Protein AF-A0A7J5AER9-F1 (afdb_monomer_lite)

Radius of gyration: 20.45 Å; chains: 1; bounding box: 44×21×61 Å

pLDDT: mean 78.93, std 14.75, range [48.59, 98.06]

Secondary structure (DSSP, 8-state):
-HHHHHHHHHHHHHHHT------EEEEE-B-TTT--B-TTPEEEEEEEEEEEEETTEEEEEEEEEEEE--TTSEEEEE---

Organism: NCBI:txid426481

Foldseek 3Di:
DVVVVVVVVVVVVVVVPPPPDKDKDKDFDADPPPRAGDFFDKDKDFQQFAFDCDPNDTDTGRDIDIWTAHPRRMTMDIRHD

Sequence (81 aa):
MKYKKLFIGILISFVLTSCDCWLTIDGKVIDSDTKEPIEKVKLEFLNVRSTEIINSTVSSEEVNRIFSTDSIGLFVMSSDN

Structure (mmCIF, N/CA/C/O backbone):
data_AF-A0A7J5AER9-F1
#
_entry.id   AF-A0A7J5AER9-F1
#
loop_
_atom_site.group_PDB
_atom_site.id
_atom_site.type_symbol
_atom_site.label_atom_id
_atom_site.label_alt_id
_atom_site.label_comp_id
_atom_site.label_asym_id
_atom_site.label_entity_id
_atom_site.label_seq_id
_atom_site.pdbx_PDB_ins_code
_atom_site.Cartn_x
_atom_site.Cartn_y
_atom_site.Cartn_z
_atom_site.occupancy
_atom_site.B_iso_or_equiv
_atom_site.auth_seq_id
_atom_site.auth_comp_id
_atom_site.auth_asym_id
_atom_site.auth_atom_id
_atom_site.pdbx_PDB_model_num
ATOM 1 N N . MET A 1 1 ? 16.817 12.367 -51.095 1.00 56.22 1 MET A N 1
ATOM 2 C CA . MET A 1 1 ? 15.521 12.245 -50.379 1.00 56.22 1 MET A CA 1
ATOM 3 C C . MET A 1 1 ? 15.204 10.837 -49.838 1.00 56.22 1 MET A C 1
ATOM 5 O O . MET A 1 1 ? 14.377 10.745 -48.942 1.00 56.22 1 MET A O 1
ATOM 9 N N . LYS A 1 2 ? 15.844 9.751 -50.320 1.00 55.16 2 LYS A N 1
ATOM 10 C CA . LYS A 1 2 ? 15.614 8.368 -49.833 1.00 55.16 2 LYS A CA 1
ATOM 11 C C . LYS A 1 2 ? 16.134 8.110 -48.406 1.00 55.16 2 LYS A C 1
ATOM 13 O O . LYS A 1 2 ? 15.419 7.535 -47.598 1.00 55.16 2 LYS A O 1
ATOM 18 N N . TYR A 1 3 ? 17.320 8.619 -48.067 1.00 63.38 3 TYR A N 1
ATOM 19 C CA . TYR A 1 3 ? 17.961 8.372 -46.765 1.00 63.38 3 TYR A CA 1
ATOM 20 C C . TYR A 1 3 ? 17.260 9.065 -45.583 1.00 63.38 3 TYR A C 1
ATOM 22 O O . TYR A 1 3 ? 17.205 8.509 -44.496 1.00 63.38 3 TYR A O 1
ATOM 30 N N . LYS A 1 4 ? 16.636 10.235 -45.803 1.00 61.75 4 LYS A N 1
ATOM 31 C CA . LYS A 1 4 ? 15.860 10.949 -44.766 1.00 61.75 4 LYS A CA 1
ATOM 32 C C . LYS A 1 4 ? 14.694 10.110 -44.226 1.00 61.75 4 LYS A C 1
ATOM 34 O O . LYS A 1 4 ? 14.450 10.117 -43.028 1.00 61.75 4 LYS A O 1
ATOM 39 N N . LYS A 1 5 ? 14.001 9.369 -45.100 1.00 70.81 5 LYS A N 1
ATOM 40 C CA . LYS A 1 5 ? 12.893 8.483 -44.703 1.00 70.81 5 LYS A CA 1
ATOM 41 C C . LYS A 1 5 ? 13.387 7.257 -43.926 1.00 70.81 5 LYS A C 1
ATOM 43 O O . LYS A 1 5 ? 12.716 6.830 -42.998 1.00 70.81 5 LYS A O 1
ATOM 48 N N . LEU A 1 6 ? 14.573 6.747 -44.269 1.00 75.00 6 LEU A N 1
ATOM 49 C CA . LEU A 1 6 ? 15.221 5.642 -43.557 1.00 75.00 6 LEU A CA 1
ATOM 50 C C . LEU A 1 6 ? 15.610 6.047 -42.125 1.00 75.00 6 LEU A C 1
ATOM 52 O O . LEU A 1 6 ? 15.292 5.334 -4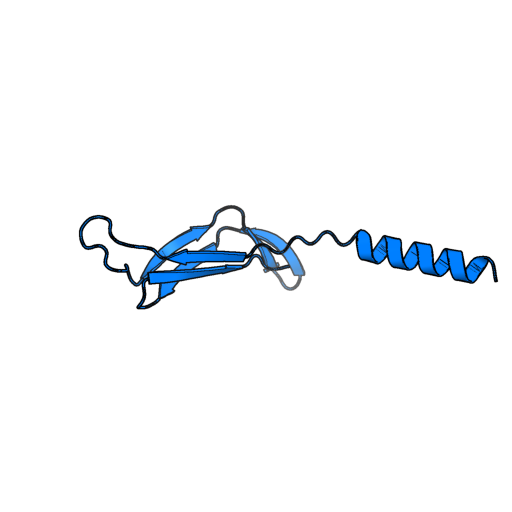1.183 1.00 75.00 6 LEU A O 1
ATOM 56 N N . PHE A 1 7 ? 16.224 7.224 -41.956 1.00 76.25 7 PHE A N 1
ATOM 57 C CA . PHE A 1 7 ? 16.589 7.755 -40.637 1.00 76.25 7 PHE A CA 1
ATOM 58 C C . PHE A 1 7 ? 15.373 7.976 -39.731 1.00 76.25 7 PHE A C 1
ATOM 60 O O . PHE A 1 7 ? 15.421 7.635 -38.555 1.00 76.25 7 PHE A O 1
ATOM 67 N N . ILE A 1 8 ? 14.274 8.494 -40.285 1.00 79.06 8 ILE A N 1
ATOM 68 C CA . ILE A 1 8 ? 13.011 8.659 -39.553 1.00 79.06 8 ILE A CA 1
ATOM 69 C C . ILE A 1 8 ? 12.443 7.299 -39.126 1.00 79.06 8 ILE A C 1
ATOM 71 O O . ILE A 1 8 ? 12.023 7.153 -37.984 1.00 79.06 8 ILE A O 1
ATOM 75 N N . GLY A 1 9 ? 12.476 6.291 -40.005 1.00 76.94 9 GLY A N 1
ATOM 76 C CA . GLY A 1 9 ? 12.021 4.937 -39.671 1.00 76.94 9 GLY A CA 1
ATOM 77 C C . GLY A 1 9 ? 12.842 4.278 -38.556 1.00 76.94 9 GLY A C 1
ATOM 78 O O . GLY A 1 9 ? 12.275 3.635 -37.675 1.00 76.94 9 GLY A O 1
ATOM 79 N N . ILE A 1 10 ? 14.161 4.489 -38.550 1.00 79.88 10 ILE A N 1
ATOM 80 C CA . ILE A 1 10 ? 15.059 3.995 -37.496 1.00 79.88 10 ILE A CA 1
ATOM 81 C C . ILE A 1 10 ? 14.767 4.697 -36.162 1.00 79.88 10 ILE A C 1
ATOM 83 O O . ILE A 1 10 ? 14.617 4.028 -35.146 1.00 79.88 10 ILE A O 1
ATOM 87 N N . LEU A 1 11 ? 14.615 6.024 -36.168 1.00 73.12 11 LEU A N 1
ATOM 88 C CA . LEU A 1 11 ? 14.271 6.807 -34.974 1.00 73.12 11 LEU A CA 1
ATOM 89 C C . LEU A 1 11 ? 12.936 6.375 -34.358 1.00 73.12 11 LEU A C 1
ATOM 91 O O . LEU A 1 11 ? 12.860 6.171 -33.152 1.00 73.12 11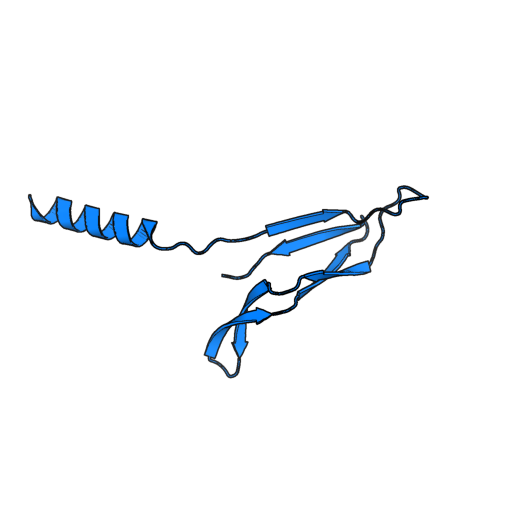 LEU A O 1
ATOM 95 N N . ILE A 1 12 ? 11.905 6.184 -35.184 1.00 71.94 12 ILE A N 1
ATOM 96 C CA . ILE A 1 12 ? 10.597 5.701 -34.724 1.00 71.94 12 ILE A CA 1
ATOM 97 C C . ILE A 1 12 ? 10.718 4.289 -34.141 1.00 71.94 12 ILE A C 1
ATOM 99 O O . ILE A 1 12 ? 10.114 4.005 -33.113 1.00 71.94 12 ILE A O 1
ATOM 103 N N . SER A 1 13 ? 11.530 3.422 -34.753 1.00 68.38 13 SER A N 1
ATOM 104 C CA . SER A 1 13 ? 11.751 2.066 -34.240 1.00 68.38 13 SER A CA 1
ATOM 105 C C . SER A 1 13 ? 12.406 2.086 -32.857 1.00 68.38 13 SER A C 1
ATOM 107 O O . SER A 1 13 ? 11.932 1.387 -31.974 1.00 68.38 13 SER A O 1
ATOM 109 N N . PHE A 1 14 ? 13.417 2.933 -32.631 1.00 64.31 14 PHE A N 1
ATOM 110 C CA . PHE A 1 14 ? 14.060 3.063 -31.316 1.00 64.31 14 PHE A CA 1
ATOM 111 C C . PHE A 1 14 ? 13.113 3.588 -30.228 1.00 64.31 14 PHE A C 1
ATOM 113 O O . PHE A 1 14 ? 13.151 3.096 -29.102 1.00 64.31 14 PHE A O 1
ATOM 120 N N . VAL A 1 15 ? 12.238 4.544 -30.563 1.00 62.72 15 VAL A N 1
ATOM 121 C CA . VAL A 1 15 ? 11.235 5.082 -29.624 1.00 62.72 15 VAL A CA 1
ATOM 122 C C . VAL A 1 15 ? 10.167 4.039 -29.283 1.00 62.72 15 VAL A C 1
ATOM 124 O O . VAL A 1 15 ? 9.702 3.983 -28.153 1.00 62.72 15 VAL A O 1
ATOM 127 N N . LEU A 1 16 ? 9.789 3.185 -30.236 1.00 60.00 16 LEU A N 1
ATOM 128 C CA . LEU A 1 16 ? 8.801 2.127 -30.005 1.00 60.00 16 LEU A CA 1
ATOM 129 C C . LEU A 1 16 ? 9.378 0.898 -29.282 1.00 60.00 16 LEU A C 1
ATOM 131 O O . LEU A 1 16 ? 8.609 0.073 -28.801 1.00 60.00 16 LEU A O 1
ATOM 135 N N . THR A 1 17 ? 10.707 0.754 -29.211 1.00 60.56 17 THR A N 1
ATOM 136 C CA . THR A 1 17 ? 11.369 -0.366 -28.518 1.00 60.56 17 THR A CA 1
ATOM 137 C C . THR A 1 17 ? 11.662 -0.119 -27.038 1.00 60.56 17 THR A C 1
ATOM 139 O O . THR A 1 17 ? 12.044 -1.064 -26.352 1.00 60.56 17 THR A O 1
ATOM 142 N N . SER A 1 18 ? 11.493 1.103 -26.518 1.00 58.31 18 SER A N 1
ATOM 143 C CA . SER A 1 18 ? 11.606 1.348 -25.074 1.00 58.31 18 SER A CA 1
ATOM 144 C C . SER A 1 18 ? 10.315 0.907 -24.373 1.00 58.31 18 SER A C 1
ATOM 146 O O . SER A 1 18 ? 9.413 1.708 -24.137 1.00 58.31 18 SER A O 1
ATOM 148 N N . CYS A 1 19 ? 10.206 -0.392 -24.093 1.00 59.94 19 CYS A N 1
ATOM 149 C CA . CYS A 1 19 ? 9.115 -0.997 -23.324 1.00 59.94 19 CYS A CA 1
ATOM 150 C C . CYS A 1 19 ? 9.407 -0.966 -21.816 1.00 59.94 19 CYS A C 1
ATOM 152 O O . CYS A 1 19 ? 9.331 -2.001 -21.151 1.00 59.94 19 CYS A O 1
ATOM 154 N N . ASP A 1 20 ? 9.736 0.202 -21.270 1.00 61.34 20 ASP A N 1
ATOM 155 C CA . ASP A 1 20 ? 9.758 0.357 -19.819 1.00 61.34 20 ASP A CA 1
ATOM 156 C C . ASP A 1 20 ? 8.308 0.551 -19.358 1.00 61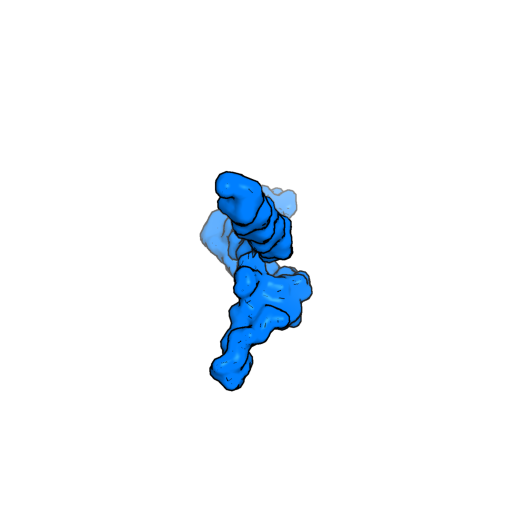.34 20 ASP A C 1
ATOM 158 O O . ASP A 1 20 ? 7.709 1.620 -19.493 1.00 61.34 20 ASP A O 1
ATOM 162 N N . CYS A 1 21 ? 7.680 -0.541 -18.922 1.00 68.56 21 CYS A N 1
ATOM 163 C CA . CYS A 1 21 ? 6.314 -0.512 -18.416 1.00 68.56 21 CYS A CA 1
ATOM 164 C C . CYS A 1 21 ? 6.313 0.027 -16.984 1.00 68.56 21 CYS A C 1
ATOM 166 O O . CYS A 1 21 ? 6.668 -0.692 -16.052 1.00 68.56 21 CYS A O 1
ATOM 168 N N . TRP A 1 22 ? 5.879 1.274 -16.805 1.00 73.44 22 TRP A N 1
ATOM 169 C CA . TRP A 1 22 ? 5.611 1.825 -15.478 1.00 73.44 22 TRP A CA 1
ATOM 170 C C . TRP A 1 22 ? 4.334 1.221 -14.902 1.00 73.44 22 TRP A C 1
ATOM 172 O O . TRP A 1 22 ? 3.281 1.230 -15.544 1.00 73.44 22 TRP A O 1
ATOM 182 N N . LEU A 1 23 ? 4.434 0.709 -13.680 1.00 75.25 23 LEU A N 1
ATOM 183 C CA . LEU A 1 23 ? 3.318 0.193 -12.909 1.00 75.25 23 LEU A CA 1
ATOM 184 C C . LEU A 1 23 ? 3.049 1.137 -11.738 1.00 75.25 23 LEU A C 1
ATOM 186 O O . LEU A 1 23 ? 3.933 1.402 -10.926 1.00 75.25 23 LEU A O 1
ATOM 190 N N . THR A 1 24 ? 1.811 1.602 -11.624 1.00 85.19 24 THR A N 1
ATOM 191 C CA . THR A 1 24 ? 1.319 2.307 -10.438 1.00 85.19 24 THR A CA 1
ATOM 192 C C . THR A 1 24 ? 0.130 1.535 -9.887 1.00 85.19 24 THR A C 1
ATOM 194 O O . THR A 1 24 ? -0.759 1.143 -10.643 1.00 85.19 24 THR A O 1
ATOM 197 N N . ILE A 1 25 ? 0.135 1.292 -8.579 1.00 87.31 25 ILE A N 1
ATOM 198 C CA . ILE A 1 25 ? -0.934 0.625 -7.839 1.00 87.31 25 ILE A CA 1
ATOM 199 C C . ILE A 1 25 ? -1.373 1.557 -6.716 1.00 87.31 25 ILE A C 1
ATOM 201 O O . ILE A 1 25 ? -0.609 1.827 -5.790 1.00 87.31 25 ILE A O 1
ATOM 205 N N . ASP A 1 26 ? -2.616 2.011 -6.768 1.00 92.50 26 ASP A N 1
ATOM 206 C CA . ASP A 1 26 ? -3.270 2.731 -5.683 1.00 92.50 26 ASP A CA 1
ATOM 207 C C . ASP A 1 26 ? -4.459 1.938 -5.134 1.00 92.50 26 ASP A C 1
ATOM 209 O O . ASP A 1 26 ? -5.045 1.081 -5.801 1.00 92.50 26 ASP A O 1
ATOM 213 N N . GLY A 1 27 ? -4.797 2.191 -3.875 1.00 94.44 27 GLY A N 1
ATOM 214 C CA . GLY A 1 27 ? -5.922 1.526 -3.241 1.00 94.44 27 GLY A CA 1
ATOM 215 C C . GLY A 1 27 ? -6.205 2.036 -1.840 1.00 94.44 27 GLY A C 1
ATOM 216 O O . GLY A 1 27 ? -5.490 2.875 -1.293 1.00 94.44 27 GLY A O 1
ATOM 217 N N . LYS A 1 28 ? -7.281 1.510 -1.253 1.00 96.62 28 LYS A N 1
ATOM 218 C CA . LYS A 1 28 ? -7.737 1.863 0.092 1.00 96.62 28 LYS A CA 1
ATOM 219 C C . LYS A 1 28 ? -7.938 0.606 0.924 1.00 96.62 28 LYS A C 1
ATOM 221 O O . LYS A 1 28 ? -8.623 -0.316 0.485 1.00 96.62 28 LYS A O 1
ATOM 226 N N . VAL A 1 29 ? -7.374 0.582 2.126 1.00 96.94 29 VAL A N 1
ATOM 227 C CA . VAL A 1 29 ? -7.581 -0.504 3.088 1.00 96.94 29 VAL A CA 1
ATOM 228 C C . VAL A 1 29 ? -8.716 -0.115 4.029 1.00 96.94 29 VAL A C 1
ATOM 230 O O . VAL A 1 29 ? -8.659 0.920 4.694 1.00 96.94 29 VAL A O 1
ATOM 233 N N . ILE A 1 30 ? -9.761 -0.940 4.052 1.00 97.25 30 ILE A N 1
ATOM 234 C CA . ILE A 1 30 ? -10.994 -0.708 4.809 1.00 97.25 30 ILE A CA 1
ATOM 235 C C . ILE A 1 30 ? -11.247 -1.927 5.691 1.00 97.25 30 ILE A C 1
ATOM 237 O O . ILE A 1 30 ? -11.155 -3.062 5.221 1.00 97.25 30 ILE A O 1
ATOM 241 N N . ASP A 1 31 ? -11.583 -1.687 6.952 1.00 96.75 31 ASP A N 1
ATOM 242 C CA . ASP A 1 31 ? -11.989 -2.729 7.886 1.00 96.75 31 ASP A CA 1
ATOM 243 C C . ASP A 1 31 ? -13.358 -3.310 7.491 1.00 96.75 31 ASP A C 1
ATOM 245 O O . ASP A 1 31 ? -14.302 -2.587 7.148 1.00 96.75 31 ASP A O 1
ATOM 249 N N . SER A 1 32 ? -13.475 -4.641 7.494 1.00 97.12 32 SER A N 1
ATOM 250 C CA . SER A 1 32 ? -14.675 -5.316 6.991 1.00 97.12 32 SER A CA 1
ATOM 251 C C . SER A 1 32 ? -15.910 -5.064 7.844 1.00 97.12 32 SER A C 1
ATOM 253 O O . SER A 1 32 ? -17.018 -5.096 7.300 1.00 97.12 32 SER A O 1
ATOM 255 N N . ASP A 1 33 ? -15.737 -4.807 9.13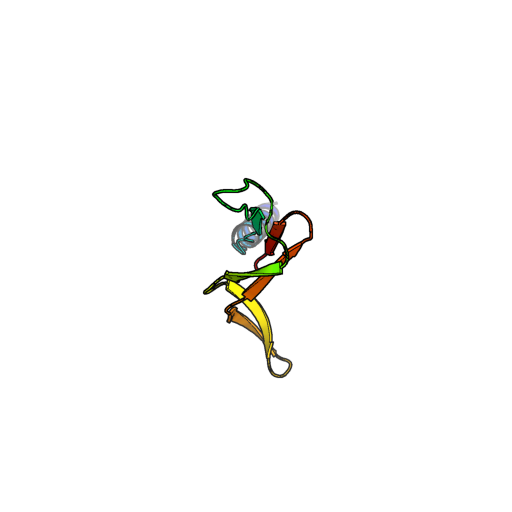4 1.00 98.06 33 ASP A N 1
ATOM 256 C CA . ASP A 1 33 ? -16.821 -4.805 10.108 1.00 98.06 33 ASP A CA 1
ATOM 257 C C . ASP A 1 33 ? -17.312 -3.377 10.337 1.00 98.06 33 ASP A C 1
ATOM 259 O O . ASP A 1 33 ? -18.506 -3.093 10.241 1.00 98.06 33 ASP A O 1
ATOM 263 N N . THR A 1 34 ? -16.375 -2.457 10.556 1.00 97.00 34 THR A N 1
ATOM 264 C CA . THR A 1 34 ? -16.644 -1.038 10.818 1.00 97.00 34 THR A CA 1
ATOM 265 C C . THR A 1 34 ? -16.868 -0.227 9.547 1.00 97.00 34 THR A C 1
ATOM 267 O O . THR A 1 34 ? -17.494 0.826 9.606 1.00 97.00 34 THR A O 1
ATOM 270 N N . LYS A 1 35 ? -16.389 -0.715 8.393 1.00 96.94 35 LYS A N 1
ATOM 271 C CA . LYS A 1 35 ? -16.338 0.027 7.118 1.00 96.94 35 LYS A CA 1
ATOM 272 C C . LYS A 1 35 ? -15.481 1.295 7.169 1.00 96.94 35 LYS A C 1
ATOM 274 O O . LYS A 1 35 ? -15.521 2.092 6.230 1.00 96.94 35 LYS A O 1
ATOM 279 N N . GLU A 1 36 ? -14.673 1.451 8.213 1.00 97.44 36 GLU A N 1
ATOM 280 C CA . GLU A 1 36 ? -13.768 2.580 8.381 1.00 97.44 36 GLU A CA 1
ATOM 281 C C . GLU A 1 36 ? -12.396 2.300 7.739 1.00 97.44 36 GLU A C 1
ATOM 283 O O . GLU A 1 36 ? -11.984 1.139 7.614 1.00 97.44 36 GLU A O 1
ATOM 288 N N . PRO A 1 37 ? -11.662 3.338 7.300 1.00 97.31 37 PRO A N 1
ATOM 289 C CA . PRO A 1 37 ? -10.314 3.166 6.778 1.00 97.31 37 PRO A CA 1
ATOM 290 C C . PRO A 1 37 ? -9.321 2.745 7.864 1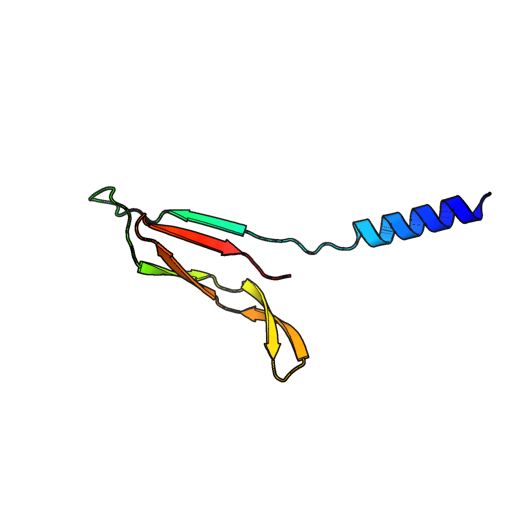.00 97.31 37 PRO A C 1
ATOM 292 O O . PRO A 1 37 ? -9.390 3.221 8.996 1.00 97.31 37 PRO A O 1
ATOM 295 N N . ILE A 1 38 ? -8.346 1.912 7.496 1.00 96.81 38 ILE A N 1
ATOM 296 C CA . ILE A 1 38 ? -7.285 1.495 8.418 1.00 96.81 38 ILE A CA 1
ATOM 297 C C . ILE A 1 38 ? -6.012 2.300 8.140 1.00 96.81 38 ILE A C 1
ATOM 299 O O . ILE A 1 38 ? -5.388 2.160 7.086 1.00 96.81 38 ILE A O 1
ATOM 303 N N . GLU A 1 39 ? -5.613 3.132 9.099 1.00 96.00 39 GLU A N 1
ATOM 304 C CA . GLU A 1 39 ? -4.370 3.911 9.068 1.00 96.00 39 GLU A CA 1
ATOM 305 C C . GLU A 1 39 ? -3.147 3.033 9.416 1.00 96.00 39 GLU A C 1
ATOM 307 O O . GLU A 1 39 ? -3.245 2.109 10.227 1.00 96.00 39 GLU A O 1
ATOM 312 N N . LYS A 1 40 ? -1.970 3.350 8.846 1.00 93.38 40 LYS A N 1
ATOM 313 C CA . LYS A 1 40 ? -0.669 2.716 9.157 1.00 93.38 40 LYS A CA 1
ATOM 314 C C . LYS A 1 40 ? -0.598 1.206 8.890 1.00 93.38 40 LYS A C 1
ATOM 316 O O . LYS A 1 40 ? 0.278 0.523 9.428 1.00 93.38 40 LYS A O 1
ATOM 321 N N . VAL A 1 41 ? -1.457 0.673 8.023 1.00 95.06 41 VAL A N 1
ATOM 322 C CA . VAL A 1 41 ? -1.323 -0.706 7.533 1.00 95.06 41 VAL A CA 1
ATOM 323 C C . VAL A 1 41 ? -0.068 -0.798 6.691 1.00 95.06 41 VAL A C 1
ATOM 325 O O . VAL A 1 41 ? 0.095 -0.015 5.762 1.00 95.06 41 VAL A O 1
ATOM 328 N N . LYS A 1 42 ? 0.797 -1.768 6.987 1.00 94.56 42 LYS A N 1
ATOM 329 C CA . LYS A 1 42 ? 1.967 -2.067 6.161 1.00 94.56 42 LYS A CA 1
ATOM 330 C C . LYS A 1 42 ? 1.569 -3.011 5.032 1.00 94.56 42 LYS A C 1
ATOM 332 O O . LYS A 1 42 ? 1.181 -4.145 5.301 1.00 94.56 42 LYS A O 1
ATOM 337 N N . LEU A 1 43 ? 1.684 -2.548 3.792 1.00 93.00 43 LEU A N 1
ATOM 338 C CA . LEU A 1 43 ? 1.520 -3.366 2.594 1.00 93.00 43 LEU A CA 1
ATOM 339 C C . LEU A 1 43 ? 2.896 -3.700 2.026 1.00 93.00 43 LEU A C 1
ATOM 341 O O . LEU A 1 43 ? 3.665 -2.790 1.719 1.00 93.00 43 LEU A O 1
ATOM 345 N N . GLU A 1 44 ? 3.194 -4.988 1.886 1.00 93.00 44 GLU A N 1
ATOM 346 C CA . GLU A 1 44 ? 4.403 -5.471 1.221 1.00 93.00 44 GLU A CA 1
ATOM 347 C C . GLU A 1 44 ? 4.066 -5.882 -0.214 1.00 93.00 44 GLU A C 1
ATOM 349 O O . GLU A 1 44 ? 3.266 -6.789 -0.448 1.00 93.00 44 GLU A O 1
ATOM 354 N N . PHE A 1 45 ? 4.683 -5.201 -1.174 1.00 87.56 45 PHE A N 1
ATOM 355 C CA . PHE A 1 45 ? 4.645 -5.571 -2.580 1.00 87.56 45 PHE A CA 1
ATOM 356 C C . PHE A 1 45 ? 5.898 -6.377 -2.891 1.00 87.56 45 PHE A C 1
ATOM 358 O O . PHE A 1 45 ? 7.015 -5.889 -2.710 1.00 87.56 45 PHE A O 1
ATOM 365 N N . LEU A 1 46 ? 5.696 -7.614 -3.336 1.00 87.00 46 LEU A N 1
ATOM 366 C CA . LEU A 1 46 ? 6.766 -8.540 -3.690 1.00 87.00 46 LEU A CA 1
ATOM 367 C C . LEU A 1 46 ? 7.185 -8.338 -5.146 1.00 87.00 46 LEU A C 1
ATOM 369 O O . LEU A 1 46 ? 6.343 -8.034 -5.993 1.00 87.00 46 LEU A O 1
ATOM 373 N N . ASN A 1 47 ? 8.463 -8.587 -5.434 1.00 80.62 47 ASN A N 1
ATOM 374 C CA . ASN A 1 47 ? 9.018 -8.616 -6.793 1.00 80.62 47 ASN A CA 1
ATOM 375 C C . ASN A 1 47 ? 8.775 -7.312 -7.577 1.00 80.62 47 ASN A C 1
ATOM 377 O O . ASN A 1 47 ? 8.425 -7.325 -8.758 1.00 80.62 47 ASN A O 1
ATOM 381 N N . VAL A 1 48 ? 8.926 -6.165 -6.910 1.00 79.25 48 VAL A N 1
ATOM 382 C CA . VAL A 1 48 ? 8.804 -4.856 -7.553 1.00 79.25 48 VAL A CA 1
ATOM 383 C C . VAL A 1 48 ? 10.129 -4.550 -8.224 1.00 79.25 48 VAL A C 1
ATOM 385 O O . VAL A 1 48 ? 11.148 -4.406 -7.550 1.00 79.25 48 VAL A O 1
ATOM 388 N N . ARG A 1 49 ? 10.126 -4.431 -9.552 1.00 72.38 49 ARG A N 1
ATOM 389 C CA . ARG A 1 49 ? 11.295 -3.937 -10.276 1.00 72.38 49 ARG A CA 1
ATOM 390 C C . ARG A 1 49 ? 11.485 -2.463 -9.926 1.00 72.38 49 ARG A C 1
ATOM 392 O O . ARG A 1 49 ? 10.588 -1.653 -10.152 1.00 72.38 49 ARG A O 1
ATOM 399 N N . SER A 1 50 ? 12.612 -2.144 -9.307 1.00 68.75 50 SER A N 1
ATOM 400 C CA . SER A 1 50 ? 12.950 -0.784 -8.904 1.00 68.75 50 SER A CA 1
ATOM 401 C C . SER A 1 50 ? 14.449 -0.582 -9.075 1.00 68.75 50 SER A C 1
ATOM 403 O O . SER A 1 50 ? 15.254 -1.503 -8.918 1.00 68.75 50 SER A O 1
ATOM 405 N N . THR A 1 51 ? 14.815 0.629 -9.467 1.00 64.56 51 THR A N 1
ATOM 406 C CA . THR A 1 51 ? 16.204 1.014 -9.650 1.00 64.56 51 THR A CA 1
ATOM 407 C C . THR A 1 51 ? 16.800 1.390 -8.303 1.00 64.56 51 THR A C 1
ATOM 409 O O . THR A 1 51 ? 16.458 2.418 -7.719 1.00 64.56 51 THR A O 1
ATOM 412 N N . GLU A 1 52 ? 17.710 0.553 -7.807 1.00 56.03 52 GLU A N 1
ATOM 413 C CA . GLU A 1 52 ? 18.451 0.825 -6.581 1.00 56.03 52 GLU A CA 1
ATOM 414 C C . GLU A 1 52 ? 19.888 1.248 -6.896 1.00 56.03 52 GLU A C 1
ATOM 416 O O . GLU A 1 52 ? 20.514 0.815 -7.866 1.00 56.03 52 GLU A O 1
ATOM 421 N N . ILE A 1 53 ? 20.424 2.140 -6.062 1.00 56.84 53 ILE A N 1
ATOM 422 C CA . ILE A 1 53 ? 21.837 2.509 -6.116 1.00 56.84 53 ILE A CA 1
ATOM 423 C C . ILE A 1 53 ? 22.574 1.568 -5.172 1.00 56.84 53 ILE A C 1
ATOM 425 O O . ILE A 1 53 ? 22.650 1.814 -3.967 1.00 56.84 53 ILE A O 1
ATOM 429 N N . ILE A 1 54 ? 23.140 0.500 -5.723 1.00 58.44 54 ILE A N 1
ATOM 430 C CA . ILE A 1 54 ? 23.953 -0.451 -4.969 1.00 58.44 54 ILE A CA 1
ATOM 431 C C . ILE A 1 54 ? 25.416 -0.151 -5.283 1.00 58.44 54 ILE A C 1
ATOM 433 O O . ILE A 1 54 ? 25.852 -0.220 -6.431 1.00 58.44 54 ILE A O 1
ATOM 437 N N . ASN A 1 55 ? 26.201 0.209 -4.264 1.00 53.25 55 ASN A N 1
ATOM 438 C CA . ASN A 1 55 ? 27.645 0.456 -4.399 1.00 53.25 55 ASN A CA 1
ATOM 439 C C . ASN A 1 55 ? 28.005 1.421 -5.548 1.00 53.25 55 ASN A C 1
ATOM 441 O O . ASN A 1 55 ? 28.917 1.158 -6.334 1.00 53.25 55 ASN A O 1
ATOM 445 N N . SER A 1 56 ? 27.269 2.532 -5.664 1.00 63.28 56 SER A N 1
ATOM 446 C CA . SER A 1 56 ? 27.467 3.559 -6.705 1.00 63.28 56 SER A CA 1
ATOM 447 C C . SER A 1 56 ? 27.221 3.081 -8.144 1.00 63.28 56 SER A C 1
ATOM 449 O O . SER A 1 56 ? 27.565 3.791 -9.088 1.00 63.28 56 SER A O 1
ATOM 451 N N . THR A 1 57 ? 26.611 1.907 -8.317 1.00 57.19 57 THR A N 1
ATOM 452 C CA . THR A 1 57 ? 26.147 1.387 -9.604 1.00 57.19 57 THR A CA 1
ATOM 453 C C . THR A 1 57 ? 24.622 1.384 -9.592 1.00 57.19 57 THR A C 1
ATOM 455 O O . THR A 1 57 ? 24.003 0.988 -8.609 1.00 57.19 57 THR A O 1
ATOM 458 N N . VAL A 1 58 ? 24.016 1.885 -10.665 1.00 60.16 58 VAL A N 1
ATOM 459 C CA . VAL A 1 58 ? 22.562 1.889 -10.840 1.00 60.16 58 VAL A CA 1
ATOM 460 C C . VAL A 1 58 ? 22.184 0.544 -11.460 1.00 60.16 58 VAL A C 1
ATOM 462 O O . VAL A 1 58 ? 22.5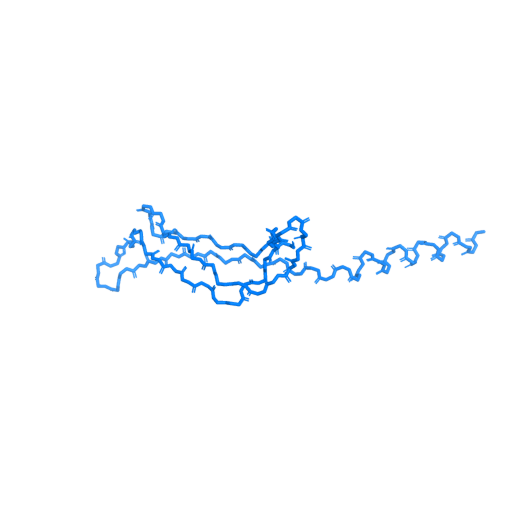14 0.305 -12.623 1.00 60.16 58 VAL A O 1
ATOM 465 N N . SER A 1 59 ? 21.552 -0.343 -10.689 1.00 60.72 59 SER A N 1
ATOM 466 C CA . SER A 1 59 ? 21.017 -1.615 -11.186 1.00 60.72 59 SER A CA 1
ATOM 467 C C . SER A 1 59 ? 19.523 -1.712 -10.888 1.00 60.72 59 SER A C 1
ATOM 469 O O . SER A 1 59 ? 19.062 -1.395 -9.793 1.00 60.72 59 SER A O 1
ATOM 471 N N . SER A 1 60 ? 18.746 -2.135 -11.887 1.00 66.06 60 SER A N 1
ATOM 472 C CA . SER A 1 60 ? 17.346 -2.502 -11.677 1.00 66.06 60 SER A CA 1
ATOM 473 C C . SER A 1 60 ? 17.304 -3.905 -11.082 1.00 66.06 60 SER A C 1
ATOM 475 O O . SER A 1 60 ? 17.706 -4.864 -11.746 1.00 66.06 60 SER A O 1
ATOM 477 N N . GLU A 1 61 ? 16.804 -4.026 -9.858 1.00 71.69 61 GLU A N 1
ATOM 478 C CA . GLU A 1 61 ? 16.647 -5.305 -9.166 1.00 71.69 61 GLU A CA 1
ATOM 479 C C . GLU A 1 61 ? 15.187 -5.509 -8.751 1.00 71.69 61 GLU A C 1
ATOM 481 O O . GLU A 1 61 ? 14.410 -4.559 -8.614 1.00 71.69 61 GLU A O 1
ATOM 486 N N . GLU A 1 62 ? 14.786 -6.772 -8.614 1.00 75.19 62 GLU A N 1
ATOM 487 C CA . GLU A 1 62 ? 13.495 -7.115 -8.023 1.00 75.19 62 GLU A CA 1
ATOM 488 C C . GLU A 1 62 ? 13.623 -7.027 -6.505 1.00 75.19 62 GLU A C 1
ATOM 490 O O . GLU A 1 62 ? 14.356 -7.796 -5.884 1.00 75.19 62 GLU A O 1
ATOM 495 N N . VAL A 1 63 ? 12.906 -6.079 -5.907 1.00 78.50 63 VAL A N 1
ATOM 496 C CA . VAL A 1 63 ? 12.944 -5.821 -4.468 1.00 78.50 63 VAL A CA 1
ATOM 497 C C . VAL A 1 63 ? 11.543 -5.866 -3.872 1.00 78.50 63 VAL A C 1
ATOM 499 O O . VAL A 1 63 ? 10.544 -5.575 -4.536 1.00 78.50 63 VAL A O 1
ATOM 502 N N . ASN A 1 64 ? 11.461 -6.204 -2.587 1.00 85.81 64 ASN A N 1
ATOM 503 C CA . ASN A 1 64 ? 10.225 -6.047 -1.832 1.00 85.81 64 ASN A CA 1
ATOM 504 C C . ASN A 1 64 ? 10.118 -4.600 -1.351 1.00 85.81 64 ASN A C 1
ATOM 506 O O . ASN A 1 64 ? 11.041 -4.067 -0.730 1.00 85.81 64 ASN A O 1
ATOM 510 N N . ARG A 1 65 ? 8.976 -3.960 -1.603 1.00 84.00 65 ARG A N 1
ATOM 511 C CA . ARG A 1 65 ? 8.709 -2.586 -1.160 1.00 84.00 65 ARG A CA 1
ATOM 512 C C . ARG A 1 65 ? 7.579 -2.582 -0.144 1.00 84.00 65 ARG A C 1
ATOM 514 O O . ARG A 1 65 ? 6.530 -3.181 -0.370 1.00 84.00 65 ARG A O 1
ATOM 521 N N . ILE A 1 66 ? 7.789 -1.880 0.967 1.00 88.56 66 ILE A N 1
ATOM 522 C CA . ILE A 1 66 ? 6.790 -1.729 2.025 1.00 88.56 66 ILE A CA 1
ATOM 523 C C . ILE A 1 66 ? 6.245 -0.305 1.994 1.00 88.56 66 ILE A C 1
ATOM 525 O O . ILE A 1 66 ? 7.000 0.655 2.135 1.00 88.56 66 ILE A O 1
ATOM 529 N N . PHE A 1 67 ? 4.928 -0.185 1.875 1.00 88.56 67 PHE A N 1
ATOM 530 C CA . PHE A 1 67 ? 4.199 1.077 1.965 1.00 88.56 67 PHE A CA 1
ATOM 531 C C . PHE A 1 67 ? 3.299 1.068 3.194 1.00 88.56 67 PHE A C 1
ATOM 533 O O . PHE A 1 67 ? 2.948 0.010 3.715 1.00 88.56 67 PHE A O 1
ATOM 540 N N . SER A 1 68 ? 2.949 2.250 3.693 1.00 92.50 68 SER A N 1
ATOM 541 C CA . SER A 1 68 ? 1.997 2.401 4.793 1.00 92.50 68 SER A CA 1
ATOM 542 C C . SER A 1 68 ? 0.811 3.241 4.353 1.00 92.50 68 SER A C 1
ATOM 544 O O . SER A 1 68 ? 1.003 4.217 3.630 1.00 92.50 68 SER A O 1
ATOM 546 N N . THR A 1 69 ? -0.393 2.870 4.784 1.00 95.06 69 THR A N 1
ATOM 547 C CA . THR A 1 69 ? -1.582 3.686 4.526 1.00 95.06 69 THR A CA 1
ATOM 548 C C . THR A 1 69 ? -1.540 5.006 5.293 1.00 95.06 69 THR A C 1
ATOM 550 O O . THR A 1 69 ? -1.044 5.067 6.424 1.00 95.06 69 THR A O 1
ATOM 553 N N . ASP A 1 70 ? -2.078 6.060 4.681 1.00 94.38 70 ASP A N 1
ATOM 554 C CA . ASP A 1 70 ? -2.262 7.368 5.313 1.00 94.38 70 ASP A CA 1
ATOM 555 C C . ASP A 1 70 ? -3.455 7.393 6.297 1.00 94.38 70 ASP A C 1
ATOM 557 O O . ASP A 1 70 ? -4.068 6.364 6.600 1.00 94.38 70 ASP A O 1
ATOM 561 N N . SER A 1 71 ? -3.800 8.580 6.808 1.00 94.44 71 SER A N 1
ATOM 562 C CA . SER A 1 71 ? -4.905 8.773 7.760 1.00 94.44 71 SER A CA 1
ATOM 563 C C . SER A 1 71 ? -6.293 8.467 7.193 1.00 94.44 71 SER A C 1
ATOM 565 O O . SER A 1 71 ? -7.244 8.340 7.961 1.00 94.44 71 SER A O 1
ATOM 567 N N . ILE A 1 72 ? -6.433 8.344 5.870 1.00 95.56 72 ILE A N 1
ATOM 568 C CA . ILE A 1 72 ? -7.675 7.936 5.211 1.00 95.56 72 ILE A CA 1
ATOM 569 C C . ILE A 1 72 ? -7.584 6.511 4.661 1.00 95.56 72 ILE A C 1
ATOM 571 O O . ILE A 1 72 ? -8.454 6.107 3.891 1.00 95.56 72 ILE A O 1
ATOM 575 N N . GLY A 1 73 ? -6.573 5.733 5.056 1.00 93.69 73 GLY A N 1
ATOM 576 C CA . GLY A 1 73 ? -6.398 4.340 4.652 1.00 93.69 73 GLY A CA 1
ATOM 577 C C . GLY A 1 73 ? -5.922 4.154 3.210 1.00 93.69 73 GLY A C 1
ATOM 578 O O . GLY A 1 73 ? -6.017 3.042 2.692 1.00 93.69 73 GLY A O 1
ATOM 579 N N . LEU A 1 74 ? -5.452 5.212 2.544 1.00 96.44 74 LEU A N 1
ATOM 580 C CA . LEU A 1 74 ? -5.013 5.175 1.151 1.00 96.44 74 LEU A CA 1
ATOM 581 C C . LEU A 1 74 ? -3.527 4.815 1.060 1.00 96.44 74 LEU A C 1
ATOM 583 O O . LEU A 1 74 ? -2.723 5.239 1.890 1.00 96.44 74 LEU A O 1
ATOM 587 N N . PHE A 1 75 ? -3.161 4.032 0.047 1.00 93.88 75 PHE A N 1
ATOM 588 C CA . PHE A 1 75 ? -1.771 3.759 -0.312 1.00 93.88 75 PHE A CA 1
ATOM 589 C C . PHE A 1 75 ? -1.554 4.001 -1.806 1.00 93.88 75 PHE A C 1
ATOM 591 O O . PHE A 1 75 ? -2.468 3.835 -2.614 1.00 93.88 75 PHE A O 1
ATOM 598 N N . VAL A 1 76 ? -0.320 4.356 -2.162 1.00 90.31 76 VAL A N 1
ATOM 599 C CA . VAL A 1 76 ? 0.143 4.446 -3.548 1.00 90.31 76 VAL A CA 1
ATOM 600 C C . VAL A 1 76 ? 1.520 3.804 -3.627 1.00 90.31 76 VAL A C 1
ATOM 602 O O . VAL A 1 76 ? 2.412 4.140 -2.849 1.00 90.31 76 VAL A O 1
ATOM 605 N N . MET A 1 77 ? 1.677 2.885 -4.568 1.00 86.25 77 MET A N 1
ATOM 606 C CA . MET A 1 77 ? 2.930 2.245 -4.936 1.00 86.25 77 MET A CA 1
ATOM 607 C C . MET A 1 77 ? 3.203 2.544 -6.407 1.00 86.25 77 MET A C 1
ATOM 609 O O . MET A 1 77 ? 2.306 2.437 -7.241 1.00 86.25 77 MET A O 1
ATOM 613 N N . SER A 1 78 ? 4.445 2.887 -6.723 1.00 82.44 78 SER A N 1
ATOM 614 C CA . SER A 1 78 ? 4.922 2.998 -8.099 1.00 82.44 78 SER A CA 1
ATOM 615 C C . SER A 1 78 ? 6.190 2.169 -8.245 1.00 82.44 78 SER A C 1
ATOM 617 O O . SER A 1 78 ? 7.047 2.204 -7.362 1.00 82.44 78 SER A O 1
ATOM 619 N N . SER A 1 79 ? 6.307 1.420 -9.340 1.00 74.31 79 SER A N 1
ATOM 620 C CA . SER A 1 79 ? 7.585 0.843 -9.757 1.00 74.31 79 SER A CA 1
ATOM 621 C C . SER A 1 79 ? 8.508 1.965 -10.230 1.00 74.31 79 SER A C 1
ATOM 623 O O . SER A 1 79 ? 8.060 2.840 -10.975 1.00 74.31 79 SER A O 1
ATOM 625 N N . ASP A 1 80 ? 9.783 1.918 -9.857 1.00 65.94 80 ASP A N 1
ATOM 626 C CA . ASP A 1 80 ? 10.778 2.833 -10.421 1.00 65.94 80 ASP A CA 1
ATOM 627 C C . ASP A 1 80 ? 11.269 2.302 -11.774 1.00 65.94 80 ASP A C 1
ATOM 629 O O . ASP A 1 80 ? 11.309 1.090 -11.992 1.00 65.94 80 ASP A O 1
ATOM 633 N N . ASN A 1 81 ? 11.626 3.221 -12.672 1.00 48.59 81 ASN A N 1
ATOM 634 C CA . ASN A 1 81 ? 12.177 2.923 -13.996 1.00 48.59 81 ASN A CA 1
ATOM 635 C C . ASN A 1 81 ? 13.575 2.310 -13.908 1.00 48.59 81 ASN A C 1
ATOM 637 O O . ASN A 1 81 ? 14.431 2.960 -13.262 1.00 48.59 81 ASN A O 1
#